Protein AF-L0ML80-F1 (afdb_monomer)

Mean predicted aligned error: 17.85 Å

Secondary structure (DSSP, 8-state):
--SSTTTTTSSTTSS------HHHHHHHHHHHHHHHHHHHHHHTT-HHHHHHHHHHHHHHHHTTSS----------------------HHHHHHHHHHHHHHHHHHHHHHHHHHHHTT-HHHHHHHHHHHHHHHHHHHHHHH-

Structure (mmCIF, N/CA/C/O backbone):
data_AF-L0ML80-F1
#
_entry.id   AF-L0ML80-F1
#
loop_
_atom_site.group_PDB
_atom_site.id
_atom_site.type_symbol
_atom_site.label_atom_id
_atom_site.label_alt_id
_atom_site.label_comp_id
_atom_site.label_asym_id
_atom_site.label_entity_id
_atom_site.label_seq_id
_atom_site.pdbx_PDB_ins_code
_atom_site.Cartn_x
_atom_site.Cartn_y
_atom_site.Cartn_z
_atom_site.occupancy
_atom_site.B_iso_or_equiv
_atom_site.auth_seq_id
_atom_site.auth_comp_id
_atom_site.auth_asym_id
_atom_site.auth_atom_id
_atom_site.pdbx_PDB_model_num
ATOM 1 N N . MET A 1 1 ? 67.181 -28.166 -31.754 1.00 46.97 1 MET A N 1
ATOM 2 C CA . MET A 1 1 ? 66.314 -27.197 -31.045 1.00 46.97 1 MET A CA 1
ATOM 3 C C . MET A 1 1 ? 65.606 -26.254 -32.028 1.00 46.97 1 MET A C 1
ATOM 5 O O . MET A 1 1 ? 65.974 -25.097 -32.127 1.00 46.97 1 MET A O 1
ATOM 9 N N . LYS A 1 2 ? 64.628 -26.739 -32.812 1.00 48.16 2 LYS A N 1
ATOM 10 C CA . LYS A 1 2 ? 63.853 -25.885 -33.750 1.00 48.16 2 LYS A CA 1
ATOM 11 C C . LYS A 1 2 ? 62.327 -26.039 -33.621 1.00 48.16 2 LYS A C 1
ATOM 13 O O . LYS A 1 2 ? 61.590 -25.206 -34.122 1.00 48.16 2 LYS A O 1
ATOM 18 N N . LYS A 1 3 ? 61.843 -27.064 -32.901 1.00 52.53 3 LYS A N 1
ATOM 19 C CA . LYS A 1 3 ? 60.401 -27.324 -32.708 1.00 52.53 3 LYS A CA 1
ATOM 20 C C . LYS A 1 3 ? 59.794 -26.630 -31.478 1.00 52.53 3 LYS A C 1
ATOM 22 O O . LYS A 1 3 ? 58.582 -26.507 -31.396 1.00 52.53 3 LYS A O 1
ATOM 27 N N . LEU A 1 4 ? 60.628 -26.121 -30.565 1.00 54.44 4 LEU A N 1
ATOM 28 C CA . LEU A 1 4 ? 60.183 -25.374 -29.378 1.00 54.44 4 LEU A CA 1
ATOM 29 C C . LEU A 1 4 ? 59.785 -23.923 -29.702 1.00 54.44 4 LEU A C 1
ATOM 31 O O . LEU A 1 4 ? 58.988 -23.335 -28.983 1.00 54.44 4 LEU A O 1
ATOM 35 N N . SER A 1 5 ? 60.275 -23.364 -30.815 1.00 54.56 5 SER A N 1
ATOM 36 C CA . SER A 1 5 ? 59.941 -21.993 -31.226 1.00 54.56 5 SER A CA 1
ATOM 37 C C . SER A 1 5 ? 58.578 -21.878 -31.919 1.00 54.56 5 SER A C 1
ATOM 39 O O . SER A 1 5 ? 57.996 -20.800 -31.916 1.00 54.56 5 SER A O 1
ATOM 41 N N . SER A 1 6 ? 58.046 -22.968 -32.487 1.00 53.09 6 SER A N 1
ATOM 42 C CA . SER A 1 6 ? 56.733 -22.955 -33.154 1.00 53.09 6 SER A CA 1
ATOM 43 C C . SER A 1 6 ? 55.559 -23.126 -32.184 1.00 53.09 6 SER A C 1
ATOM 45 O O . SER A 1 6 ? 54.425 -22.862 -32.569 1.00 53.09 6 SER A O 1
ATOM 47 N N . LEU A 1 7 ? 55.813 -23.551 -30.939 1.00 51.69 7 LEU A N 1
ATOM 48 C CA . LEU A 1 7 ? 54.773 -23.701 -29.914 1.00 51.69 7 LEU A CA 1
ATOM 49 C C . LEU A 1 7 ? 54.559 -22.413 -29.098 1.00 51.69 7 LEU A C 1
ATOM 51 O O . LEU A 1 7 ? 53.483 -22.204 -28.551 1.00 51.69 7 LEU A O 1
ATOM 55 N N . LEU A 1 8 ? 55.557 -21.522 -29.051 1.00 52.66 8 LEU A N 1
ATOM 56 C CA . LEU A 1 8 ? 55.469 -20.256 -28.313 1.00 52.66 8 LEU A CA 1
ATOM 57 C C . LEU A 1 8 ? 54.643 -19.181 -29.051 1.00 52.66 8 LEU A C 1
ATOM 59 O O . LEU A 1 8 ? 54.170 -18.232 -28.435 1.00 52.66 8 LEU A O 1
ATOM 63 N N . LEU A 1 9 ? 54.443 -19.341 -30.363 1.00 54.03 9 LEU A N 1
ATOM 64 C CA . LEU A 1 9 ? 53.700 -18.403 -31.215 1.00 54.03 9 LEU A CA 1
ATOM 65 C C . LEU A 1 9 ? 52.184 -18.666 -31.270 1.00 54.03 9 LEU A C 1
ATOM 67 O O . LEU A 1 9 ? 51.454 -17.828 -31.788 1.00 54.03 9 LEU A O 1
ATOM 71 N N . LEU A 1 10 ? 51.689 -19.780 -30.713 1.00 51.56 10 LEU A N 1
ATOM 72 C CA . LEU A 1 10 ? 50.256 -20.116 -30.727 1.00 51.56 10 LEU A CA 1
ATOM 73 C C . LEU A 1 10 ? 49.505 -19.683 -29.448 1.00 51.56 10 LEU A C 1
ATOM 75 O O . LEU A 1 10 ? 48.281 -19.623 -29.446 1.00 51.56 10 LEU A O 1
ATOM 79 N N . CYS A 1 11 ? 50.210 -19.351 -28.360 1.00 51.62 11 CYS A N 1
ATOM 80 C CA . CYS A 1 11 ? 49.575 -19.035 -27.070 1.00 51.62 11 CYS A CA 1
ATOM 81 C C . CYS A 1 11 ? 49.188 -17.556 -26.889 1.00 51.62 11 CYS A C 1
ATOM 83 O O . CYS A 1 11 ? 48.435 -17.232 -25.975 1.00 51.62 11 CYS A O 1
ATOM 85 N N . VAL A 1 12 ? 49.678 -16.643 -27.734 1.00 57.00 12 VAL A N 1
ATOM 86 C CA . VAL A 1 12 ? 49.504 -15.187 -27.531 1.00 57.00 12 VAL A CA 1
ATOM 87 C C . VAL A 1 12 ? 48.176 -14.653 -28.103 1.00 57.00 12 VAL A C 1
ATOM 89 O O . VAL A 1 12 ? 47.771 -13.538 -27.794 1.00 5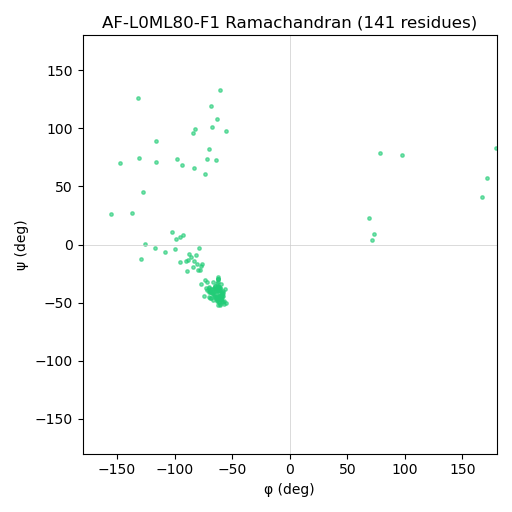7.00 12 VAL A O 1
ATOM 92 N N . ALA A 1 13 ? 47.432 -15.445 -28.881 1.00 57.22 13 ALA A N 1
ATOM 93 C CA . ALA A 1 13 ? 46.290 -14.948 -29.656 1.00 57.22 13 ALA A CA 1
ATOM 94 C C . ALA A 1 13 ? 44.900 -15.038 -28.979 1.00 57.22 13 ALA A C 1
ATOM 96 O O . ALA A 1 13 ? 43.906 -14.784 -29.652 1.00 57.22 13 ALA A O 1
ATOM 97 N N . VAL A 1 14 ? 44.778 -15.391 -27.688 1.00 58.50 14 VAL A N 1
ATOM 98 C CA . VAL A 1 14 ? 43.451 -15.715 -27.093 1.00 58.50 14 VAL A CA 1
ATOM 99 C C . VAL A 1 14 ? 42.978 -14.777 -25.963 1.00 58.50 14 VAL A C 1
ATOM 101 O O . VAL A 1 14 ? 41.849 -14.906 -25.506 1.00 58.50 14 VAL A O 1
ATOM 104 N N . ILE A 1 15 ? 43.745 -13.773 -25.517 1.00 58.88 15 ILE A N 1
ATOM 105 C CA . ILE A 1 15 ? 43.400 -13.062 -24.254 1.00 58.88 15 ILE A CA 1
ATOM 106 C C . ILE A 1 15 ? 42.658 -11.718 -24.435 1.00 58.88 15 ILE A C 1
ATOM 108 O O . ILE A 1 15 ? 42.340 -11.055 -23.457 1.00 58.88 15 ILE A O 1
ATOM 112 N N . PHE A 1 16 ? 42.274 -11.307 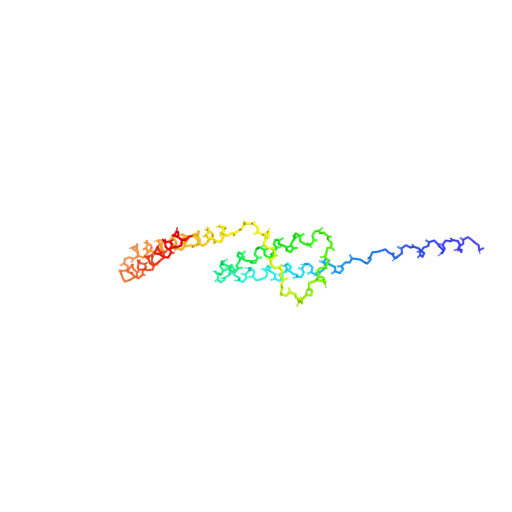-25.645 1.00 58.22 16 PHE A N 1
ATOM 113 C CA . PHE A 1 16 ? 41.496 -10.066 -25.825 1.00 58.22 16 PHE A CA 1
ATOM 114 C C . PHE A 1 16 ? 40.102 -10.328 -26.391 1.00 58.22 16 PHE A C 1
ATOM 116 O O . PHE A 1 16 ? 39.797 -9.991 -27.528 1.00 58.22 16 PHE A O 1
ATOM 123 N N . SER A 1 17 ? 39.228 -10.919 -25.574 1.00 58.09 17 SER A N 1
ATOM 124 C CA . SER A 1 17 ? 37.788 -10.934 -25.851 1.00 58.09 17 SER A CA 1
ATOM 125 C C . SER A 1 17 ? 37.001 -10.526 -24.607 1.00 58.09 17 SER A C 1
ATOM 127 O O . SER A 1 17 ? 37.090 -11.193 -23.579 1.00 58.09 17 SER A O 1
ATOM 129 N N . SER A 1 18 ? 36.143 -9.510 -24.769 1.00 57.69 18 SER A N 1
ATOM 130 C CA . SER A 1 18 ? 35.016 -9.113 -23.895 1.00 57.69 18 SER A CA 1
ATOM 131 C C . SER A 1 18 ? 35.257 -7.980 -22.885 1.00 57.69 18 SER A C 1
ATOM 133 O O . SER A 1 18 ? 35.283 -8.207 -21.682 1.00 57.69 18 SER A O 1
ATOM 135 N N . ASN A 1 19 ? 35.264 -6.726 -23.354 1.00 56.78 19 ASN A N 1
ATOM 136 C CA . ASN A 1 19 ? 34.924 -5.574 -22.507 1.00 56.78 19 ASN A CA 1
ATOM 137 C C . ASN A 1 19 ? 33.658 -4.888 -23.033 1.00 56.78 19 ASN A C 1
ATOM 139 O O . ASN A 1 19 ? 33.723 -3.962 -23.834 1.00 56.78 19 ASN A O 1
ATOM 143 N N . ALA A 1 20 ? 32.497 -5.346 -22.561 1.00 54.84 20 ALA A N 1
ATOM 144 C CA . ALA A 1 20 ? 31.228 -4.633 -22.703 1.00 54.84 20 ALA A CA 1
ATOM 145 C C . ALA A 1 20 ? 30.329 -4.904 -21.479 1.00 54.84 20 ALA A C 1
ATOM 147 O O . ALA A 1 20 ? 29.341 -5.628 -21.562 1.00 54.84 20 ALA A O 1
ATOM 148 N N . THR A 1 21 ? 30.689 -4.369 -20.304 1.00 55.69 21 THR A N 1
ATOM 149 C CA . THR A 1 21 ? 29.910 -4.561 -19.055 1.00 55.69 21 THR A CA 1
ATOM 150 C C . THR A 1 21 ? 29.504 -3.269 -18.338 1.00 55.69 21 THR A C 1
ATOM 152 O O . THR A 1 21 ? 28.788 -3.337 -17.337 1.00 55.69 21 THR A O 1
ATOM 155 N N . ALA A 1 22 ? 29.855 -2.089 -18.862 1.00 53.91 22 ALA A N 1
ATOM 156 C CA . ALA A 1 22 ? 29.550 -0.811 -18.209 1.00 53.91 22 ALA A CA 1
ATOM 157 C C . ALA A 1 22 ? 28.033 -0.575 -17.997 1.00 53.91 22 ALA A C 1
ATOM 159 O O . ALA A 1 22 ? 27.628 -0.032 -16.968 1.00 53.91 22 ALA A O 1
ATOM 160 N N . GLY A 1 23 ? 27.172 -1.052 -18.906 1.00 57.34 23 GLY A N 1
ATOM 161 C CA . GLY A 1 23 ? 25.712 -0.916 -18.779 1.00 57.34 23 GLY A CA 1
ATOM 162 C C . GLY A 1 23 ? 25.037 -1.853 -17.800 1.00 57.34 23 GLY A C 1
ATOM 163 O O . GLY A 1 23 ? 24.102 -1.458 -17.100 1.00 57.34 23 GLY A O 1
ATOM 164 N N . ARG A 1 24 ? 25.554 -3.076 -17.680 1.00 60.75 24 ARG A N 1
ATOM 165 C CA . ARG A 1 24 ? 25.017 -4.077 -16.754 1.00 60.75 24 ARG A CA 1
ATOM 166 C C . ARG A 1 24 ? 25.251 -3.681 -15.297 1.00 60.75 24 ARG A C 1
ATOM 168 O O . ARG A 1 24 ? 24.357 -3.849 -14.472 1.00 60.75 24 ARG A O 1
ATOM 175 N N . GLN A 1 25 ? 26.407 -3.092 -14.982 1.00 67.94 25 GLN A N 1
ATOM 176 C CA . GLN A 1 25 ? 26.724 -2.676 -13.613 1.00 67.94 25 GLN A CA 1
ATOM 177 C C . GLN A 1 25 ? 25.860 -1.492 -13.142 1.00 67.94 25 GLN A C 1
ATOM 179 O O . GLN A 1 25 ? 25.358 -1.499 -12.017 1.00 67.94 25 GLN A O 1
ATOM 184 N N . GLY A 1 26 ? 25.623 -0.498 -14.008 1.00 76.00 26 GLY A N 1
ATOM 185 C CA . GLY A 1 26 ? 24.768 0.652 -13.684 1.00 76.00 26 GLY A CA 1
ATOM 186 C C . GLY A 1 26 ? 23.314 0.257 -13.403 1.00 76.00 26 GLY A C 1
ATOM 187 O O . GLY A 1 26 ? 22.662 0.833 -12.525 1.00 76.00 26 GLY A O 1
ATOM 188 N N . CYS A 1 27 ? 22.831 -0.777 -14.090 1.00 82.94 27 CYS A N 1
ATOM 189 C CA . CYS A 1 27 ? 21.503 -1.319 -13.869 1.00 82.94 27 CYS A CA 1
ATOM 190 C C . CYS A 1 27 ? 21.307 -1.879 -12.454 1.00 82.94 27 CYS A C 1
ATOM 192 O O . CYS A 1 27 ? 20.365 -1.501 -11.751 1.00 82.94 27 CYS A O 1
ATOM 194 N N . GLU A 1 28 ? 22.208 -2.759 -12.017 1.00 83.38 28 GLU A N 1
ATOM 195 C CA . GLU A 1 28 ? 22.087 -3.433 -10.721 1.00 83.38 28 GLU A CA 1
ATOM 196 C C . GLU A 1 28 ? 22.180 -2.444 -9.553 1.00 83.38 28 GLU A C 1
ATOM 198 O O . GLU A 1 28 ? 21.425 -2.543 -8.581 1.00 83.38 28 GLU A O 1
ATOM 203 N N . ILE A 1 29 ? 23.007 -1.402 -9.687 1.00 85.25 29 ILE A N 1
ATOM 204 C CA . ILE A 1 29 ? 23.069 -0.304 -8.712 1.00 85.25 29 ILE A CA 1
ATOM 205 C C . ILE A 1 29 ? 21.716 0.414 -8.619 1.00 85.25 29 ILE A C 1
ATOM 207 O O . ILE A 1 29 ? 21.233 0.705 -7.519 1.00 85.25 29 ILE A O 1
ATOM 211 N N . LYS A 1 30 ? 21.076 0.701 -9.758 1.00 84.00 30 LYS A N 1
ATOM 212 C CA . LYS A 1 30 ? 19.781 1.392 -9.794 1.00 84.00 30 LYS A CA 1
ATOM 213 C C . LYS A 1 30 ? 18.668 0.530 -9.191 1.00 84.00 30 LYS A C 1
ATOM 215 O O . LYS A 1 30 ? 17.900 1.039 -8.373 1.00 84.00 30 LYS A O 1
ATOM 220 N N . LYS A 1 31 ? 18.629 -0.770 -9.506 1.00 90.81 31 LYS A N 1
ATOM 221 C CA . LYS A 1 31 ? 17.701 -1.736 -8.888 1.00 90.81 31 LYS A CA 1
ATOM 222 C C . LYS A 1 31 ? 17.878 -1.795 -7.372 1.00 90.81 31 LYS A C 1
ATOM 224 O O . LYS A 1 31 ? 16.900 -1.669 -6.639 1.00 90.81 31 LYS A O 1
ATOM 229 N N . SER A 1 32 ? 19.119 -1.927 -6.899 1.00 91.06 32 SER A N 1
ATOM 230 C CA . SER A 1 32 ? 19.444 -1.979 -5.469 1.00 91.06 32 SER A CA 1
ATOM 231 C C . SER A 1 32 ? 18.945 -0.736 -4.722 1.00 91.06 32 SER A C 1
ATOM 233 O O . SER A 1 32 ? 18.214 -0.851 -3.738 1.00 91.06 32 SER A O 1
ATOM 235 N N . LYS A 1 33 ? 19.219 0.467 -5.247 1.00 91.81 33 LYS A N 1
ATOM 236 C CA . LYS A 1 33 ? 18.738 1.728 -4.653 1.00 91.81 33 LYS A CA 1
ATOM 237 C C . LYS A 1 33 ? 17.213 1.789 -4.556 1.00 91.81 33 LYS A C 1
ATOM 239 O O . LYS A 1 33 ? 16.687 2.211 -3.526 1.00 91.81 33 LYS A O 1
ATOM 244 N N . ILE A 1 34 ? 16.503 1.371 -5.606 1.00 90.94 34 ILE A N 1
ATOM 245 C CA . ILE A 1 34 ? 15.034 1.353 -5.609 1.00 90.94 34 ILE A CA 1
ATOM 246 C C . ILE A 1 34 ? 14.514 0.372 -4.551 1.00 90.94 34 ILE A C 1
ATOM 248 O O . ILE A 1 34 ? 13.672 0.754 -3.739 1.00 90.94 34 ILE A O 1
ATOM 252 N N . ARG A 1 35 ? 15.071 -0.844 -4.477 1.00 94.75 35 ARG A N 1
ATOM 253 C CA . ARG A 1 35 ? 14.696 -1.857 -3.473 1.00 94.75 35 ARG A CA 1
ATOM 254 C C . ARG A 1 35 ? 14.909 -1.368 -2.038 1.00 94.75 35 ARG A C 1
ATOM 256 O O . ARG A 1 35 ? 14.034 -1.557 -1.196 1.00 94.75 35 ARG A O 1
ATOM 263 N N . THR A 1 36 ? 16.004 -0.661 -1.763 1.00 93.94 36 THR A N 1
ATOM 264 C CA . THR A 1 36 ? 16.240 -0.040 -0.447 1.00 93.94 36 THR A CA 1
ATOM 265 C C . THR A 1 36 ? 15.151 0.971 -0.094 1.00 93.94 36 THR A C 1
ATOM 267 O O . THR A 1 36 ? 14.616 0.958 1.017 1.00 93.94 36 THR A O 1
ATOM 270 N N . GLN A 1 37 ? 14.760 1.824 -1.044 1.00 88.75 37 GLN A N 1
ATOM 271 C CA . GLN A 1 37 ? 13.670 2.772 -0.814 1.00 88.75 37 GLN A CA 1
ATOM 272 C C . GLN A 1 37 ? 12.318 2.073 -0.638 1.00 88.75 37 GLN A C 1
ATOM 274 O O . GLN A 1 37 ? 11.491 2.557 0.134 1.00 88.75 37 GLN A O 1
ATOM 279 N N . MET A 1 38 ? 12.089 0.938 -1.306 1.00 95.31 38 MET A N 1
ATOM 280 C CA . MET A 1 38 ? 10.876 0.135 -1.121 1.00 95.31 38 MET A CA 1
ATOM 281 C C . MET A 1 38 ? 10.819 -0.448 0.290 1.00 95.31 38 MET A C 1
ATOM 283 O O . MET A 1 38 ? 9.784 -0.353 0.943 1.00 95.31 38 MET A O 1
ATOM 287 N N . ALA A 1 39 ? 11.933 -0.988 0.794 1.00 93.19 39 ALA A N 1
ATOM 288 C CA . ALA A 1 39 ? 12.023 -1.497 2.161 1.00 93.19 39 ALA A CA 1
ATOM 289 C C . ALA A 1 39 ? 11.725 -0.398 3.194 1.00 93.19 39 ALA A C 1
ATOM 291 O O . ALA A 1 39 ? 10.936 -0.610 4.116 1.00 93.19 39 ALA A O 1
ATOM 292 N N . TYR A 1 40 ? 12.282 0.802 2.997 1.00 89.88 40 TYR A N 1
ATOM 293 C CA . TYR A 1 40 ? 11.957 1.971 3.813 1.00 89.88 40 TYR A CA 1
ATOM 294 C C . TYR A 1 40 ? 10.465 2.324 3.717 1.00 89.88 40 TYR A C 1
ATOM 296 O O . TYR A 1 40 ? 9.777 2.410 4.732 1.00 89.88 40 TYR A O 1
ATOM 304 N N . ALA A 1 41 ? 9.927 2.472 2.504 1.00 88.38 41 ALA A N 1
ATOM 305 C CA . ALA A 1 41 ? 8.524 2.821 2.299 1.00 88.38 41 ALA A CA 1
ATOM 306 C C . ALA A 1 41 ? 7.577 1.805 2.957 1.00 88.38 41 ALA A C 1
ATOM 308 O O . ALA A 1 41 ? 6.615 2.207 3.607 1.00 88.38 41 ALA A O 1
ATOM 309 N N . LYS A 1 42 ? 7.895 0.509 2.871 1.00 87.94 42 LYS A N 1
ATOM 310 C CA . LYS A 1 42 ? 7.149 -0.573 3.522 1.00 87.94 42 LYS A CA 1
ATOM 311 C C . LYS A 1 42 ? 7.224 -0.487 5.048 1.00 87.94 42 LYS A C 1
ATOM 313 O O . LYS A 1 42 ? 6.192 -0.598 5.702 1.00 87.94 42 LYS A O 1
ATOM 318 N N . ARG A 1 43 ? 8.413 -0.242 5.615 1.00 87.06 43 ARG A N 1
ATOM 319 C CA . ARG A 1 43 ? 8.623 -0.130 7.071 1.00 87.06 43 ARG A CA 1
ATOM 320 C C . ARG A 1 43 ? 7.818 1.009 7.699 1.00 87.06 43 ARG A C 1
ATOM 322 O O . ARG A 1 43 ? 7.315 0.850 8.804 1.00 87.06 43 ARG A O 1
ATOM 329 N N . TYR A 1 44 ? 7.695 2.134 7.000 1.00 84.94 44 TYR A N 1
ATOM 330 C CA . TYR A 1 44 ? 7.021 3.335 7.505 1.00 84.94 44 TYR A CA 1
ATOM 331 C C . TYR A 1 44 ? 5.599 3.529 6.945 1.00 84.94 44 TYR A C 1
ATOM 333 O O . TYR A 1 44 ? 5.015 4.590 7.130 1.00 84.94 44 TYR A O 1
ATOM 341 N N . GLY A 1 45 ? 5.031 2.530 6.256 1.00 79.62 45 GLY A N 1
ATOM 342 C CA . GLY A 1 45 ? 3.647 2.584 5.759 1.00 79.62 45 GLY A CA 1
ATOM 343 C C . GLY A 1 45 ? 3.397 3.599 4.634 1.00 79.62 45 GLY A C 1
ATOM 344 O O . GLY A 1 45 ? 2.265 4.027 4.423 1.00 79.62 45 GLY A O 1
ATOM 345 N N . ASN A 1 46 ? 4.432 3.988 3.888 1.00 79.75 46 ASN A N 1
ATOM 346 C CA . ASN A 1 46 ? 4.343 4.938 2.776 1.00 79.75 46 ASN A CA 1
ATOM 347 C C . ASN A 1 46 ? 3.906 4.241 1.473 1.00 79.75 46 ASN A C 1
ATOM 349 O O . ASN A 1 46 ? 4.672 4.169 0.508 1.00 79.75 46 ASN A O 1
ATOM 353 N N . TYR A 1 47 ? 2.676 3.720 1.432 1.00 79.94 47 TYR A N 1
ATOM 354 C CA . TYR A 1 47 ? 2.182 2.887 0.323 1.00 79.94 47 TYR A CA 1
ATOM 355 C C . TYR A 1 47 ? 2.180 3.596 -1.044 1.00 79.94 47 TYR A C 1
ATOM 357 O O . TYR A 1 47 ? 2.579 2.999 -2.040 1.00 79.94 47 TYR A O 1
ATOM 365 N N . ASN A 1 48 ? 1.858 4.894 -1.098 1.00 76.50 48 ASN A N 1
ATOM 366 C CA . ASN A 1 48 ? 1.914 5.677 -2.344 1.00 76.50 48 ASN A CA 1
ATOM 367 C C . ASN A 1 48 ? 3.333 5.736 -2.936 1.00 76.50 48 ASN A C 1
ATOM 369 O O . ASN A 1 48 ? 3.527 5.628 -4.148 1.00 76.50 48 ASN A O 1
ATOM 373 N N . ARG A 1 49 ? 4.345 5.876 -2.068 1.00 80.25 49 ARG A N 1
ATOM 374 C CA . ARG A 1 49 ? 5.754 5.867 -2.473 1.00 80.25 49 ARG A CA 1
ATOM 375 C C . ARG A 1 49 ? 6.182 4.471 -2.915 1.00 80.25 49 ARG A C 1
ATOM 377 O O . ARG A 1 49 ? 6.879 4.356 -3.917 1.00 80.25 49 ARG A O 1
ATOM 384 N N . LEU A 1 50 ? 5.744 3.431 -2.204 1.00 82.06 50 LEU A N 1
ATOM 385 C CA . LEU A 1 50 ? 6.013 2.036 -2.557 1.00 82.06 50 LEU A CA 1
ATOM 386 C C . LEU A 1 50 ? 5.500 1.710 -3.970 1.00 82.06 50 LEU A C 1
ATOM 388 O O . LEU A 1 50 ? 6.288 1.270 -4.801 1.00 82.06 50 LEU A O 1
ATOM 392 N N . ALA A 1 51 ? 4.251 2.061 -4.286 1.00 81.94 51 ALA A N 1
ATOM 393 C CA . ALA A 1 51 ? 3.665 1.849 -5.613 1.00 81.94 51 ALA A CA 1
ATOM 394 C C . ALA A 1 51 ? 4.393 2.623 -6.735 1.00 81.94 51 ALA A C 1
ATOM 396 O O . ALA A 1 51 ? 4.454 2.191 -7.888 1.00 81.94 51 ALA A O 1
ATOM 397 N N . GLY A 1 52 ? 4.949 3.802 -6.434 1.00 81.94 52 GLY A N 1
ATOM 398 C CA . GLY A 1 52 ? 5.809 4.541 -7.367 1.00 81.94 52 GLY A CA 1
ATOM 399 C C . GLY A 1 52 ? 7.162 3.860 -7.599 1.00 81.94 52 GLY A C 1
ATOM 400 O O . GLY A 1 52 ? 7.643 3.804 -8.733 1.00 81.94 52 GLY A O 1
ATOM 401 N N . LEU A 1 53 ? 7.756 3.318 -6.534 1.00 92.88 53 LEU A N 1
ATOM 402 C CA . LEU A 1 53 ? 9.035 2.610 -6.575 1.00 92.88 53 LEU A CA 1
ATOM 403 C C . LEU A 1 53 ? 8.933 1.264 -7.298 1.00 92.88 53 LEU A C 1
ATOM 405 O O . LEU A 1 53 ? 9.833 0.938 -8.063 1.00 92.88 53 LEU A O 1
ATOM 409 N N . GLU A 1 54 ? 7.832 0.532 -7.138 1.00 88.25 54 GLU A N 1
ATOM 410 C CA . GLU A 1 54 ? 7.559 -0.707 -7.881 1.00 88.25 54 GLU A CA 1
ATOM 411 C C . GLU A 1 54 ? 7.522 -0.453 -9.393 1.00 88.25 54 GLU A C 1
ATOM 413 O O . GLU A 1 54 ? 8.220 -1.115 -10.160 1.00 88.25 54 GLU A O 1
ATOM 418 N N . ARG A 1 55 ? 6.808 0.595 -9.829 1.00 85.94 55 ARG A N 1
ATOM 419 C CA . ARG A 1 55 ? 6.791 1.020 -11.241 1.00 85.94 55 ARG A CA 1
ATOM 420 C C . ARG A 1 55 ? 8.165 1.465 -11.741 1.00 85.94 55 ARG A C 1
ATOM 422 O O . ARG A 1 55 ? 8.509 1.250 -12.902 1.00 85.94 55 ARG A O 1
ATOM 429 N N . ALA A 1 56 ? 8.953 2.129 -10.895 1.00 84.62 56 ALA A N 1
ATOM 430 C CA . ALA A 1 56 ? 10.319 2.510 -11.240 1.00 84.62 56 ALA A CA 1
ATOM 431 C C . ALA A 1 56 ? 11.228 1.282 -11.399 1.00 84.62 56 ALA A C 1
ATOM 433 O O . ALA A 1 56 ? 12.014 1.245 -12.344 1.00 84.62 56 ALA A O 1
ATOM 434 N N . LEU A 1 57 ? 11.099 0.280 -10.522 1.00 89.69 57 LEU A N 1
ATOM 435 C CA . LEU A 1 57 ? 11.861 -0.964 -10.599 1.00 89.69 57 LEU A CA 1
ATOM 436 C C . LEU A 1 57 ? 11.527 -1.735 -11.878 1.00 89.69 57 LEU A C 1
ATOM 438 O O . LEU A 1 57 ? 12.451 -2.093 -12.598 1.00 89.69 57 LEU A O 1
ATOM 442 N N . ALA A 1 58 ? 10.240 -1.886 -12.208 1.00 84.88 58 ALA A N 1
ATOM 443 C CA . ALA A 1 58 ? 9.791 -2.570 -13.423 1.00 84.88 58 ALA A CA 1
ATOM 444 C C . ALA A 1 58 ? 10.350 -1.920 -14.702 1.00 84.88 58 ALA A C 1
ATOM 446 O O . ALA A 1 58 ? 10.836 -2.608 -15.595 1.00 84.88 58 ALA A O 1
ATOM 447 N N . ARG A 1 59 ? 10.358 -0.580 -14.769 1.00 80.31 59 ARG A N 1
ATOM 448 C CA . ARG A 1 59 ? 10.972 0.152 -15.891 1.00 80.31 59 ARG A CA 1
ATOM 449 C C . ARG A 1 59 ? 12.476 -0.071 -15.985 1.00 80.31 59 ARG A C 1
ATOM 451 O O . ARG A 1 59 ? 12.995 -0.204 -17.084 1.00 80.31 59 ARG A O 1
ATOM 458 N N . VAL A 1 60 ? 13.178 -0.103 -14.852 1.00 82.81 60 VAL A N 1
ATOM 459 C CA . VAL A 1 60 ? 14.617 -0.399 -14.830 1.00 82.81 60 VAL A CA 1
ATOM 460 C C . VAL A 1 60 ? 14.874 -1.846 -15.238 1.00 82.81 60 VAL A C 1
ATOM 462 O O . VAL A 1 60 ? 15.788 -2.092 -16.005 1.00 82.81 60 VAL A O 1
ATOM 465 N N . GLU A 1 61 ? 14.076 -2.803 -14.773 1.00 82.94 61 GLU A N 1
ATOM 466 C CA . GLU A 1 61 ? 14.204 -4.208 -15.165 1.00 82.94 61 GLU A CA 1
ATOM 467 C C . GLU A 1 61 ? 13.992 -4.396 -16.673 1.00 82.94 61 GLU A C 1
ATOM 469 O O . GLU A 1 61 ? 14.839 -5.019 -17.308 1.00 82.94 61 GLU A O 1
ATOM 474 N N . ALA A 1 62 ? 12.963 -3.769 -17.252 1.00 80.50 62 ALA A N 1
ATOM 475 C CA . ALA A 1 62 ? 12.705 -3.789 -18.693 1.00 80.50 62 ALA A CA 1
ATOM 476 C C . ALA A 1 62 ? 13.798 -3.083 -19.520 1.00 80.50 62 ALA A C 1
ATOM 478 O O . ALA A 1 62 ? 14.196 -3.574 -20.570 1.00 80.50 62 ALA A O 1
ATOM 479 N N . ALA A 1 63 ? 14.323 -1.954 -19.040 1.00 75.50 63 ALA A N 1
ATOM 480 C CA . ALA A 1 63 ? 15.369 -1.192 -19.732 1.00 75.50 63 ALA A CA 1
ATOM 481 C C . ALA A 1 63 ? 16.782 -1.779 -19.571 1.00 75.50 63 ALA A C 1
ATOM 483 O O . ALA A 1 63 ? 17.743 -1.210 -20.067 1.00 75.50 63 ALA A O 1
ATOM 484 N N . CYS A 1 64 ? 16.946 -2.855 -18.803 1.00 74.44 64 CYS A N 1
ATOM 485 C CA . CYS A 1 64 ? 18.245 -3.496 -18.613 1.00 74.44 64 CYS A CA 1
ATOM 486 C C . CYS A 1 64 ? 18.372 -4.840 -19.323 1.00 74.44 64 CYS A C 1
ATOM 488 O O . CYS A 1 64 ? 19.452 -5.436 -19.311 1.00 74.44 64 CYS A O 1
ATOM 490 N N . THR A 1 65 ? 17.286 -5.343 -19.907 1.00 64.88 65 THR A N 1
ATOM 491 C CA . THR A 1 65 ? 17.284 -6.589 -20.681 1.00 64.88 65 THR A CA 1
ATOM 492 C C . THR A 1 65 ? 17.805 -6.409 -22.108 1.00 64.88 65 THR A C 1
ATOM 494 O O . THR A 1 65 ? 18.204 -7.389 -22.724 1.00 64.88 65 THR A O 1
ATOM 497 N N . ASP A 1 66 ? 17.872 -5.178 -22.614 1.00 56.34 66 ASP A N 1
ATOM 498 C CA . ASP A 1 66 ? 18.302 -4.822 -23.976 1.00 56.34 66 ASP A CA 1
ATOM 499 C C . ASP A 1 66 ? 19.792 -4.423 -24.083 1.00 56.34 66 ASP A C 1
ATOM 501 O O . ASP A 1 66 ? 20.264 -4.017 -25.142 1.00 56.34 66 ASP A O 1
ATOM 505 N N . GLY A 1 67 ? 20.569 -4.557 -23.001 1.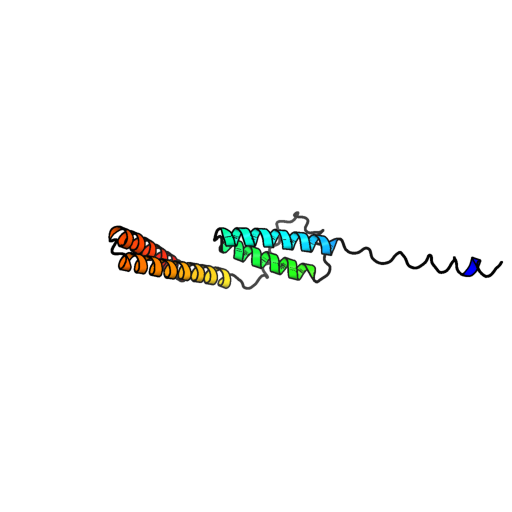00 54.66 67 GLY A N 1
ATOM 506 C CA . GLY A 1 67 ? 21.984 -4.167 -22.978 1.00 54.66 67 GLY A CA 1
ATOM 507 C C . GLY A 1 67 ? 22.220 -2.650 -22.946 1.00 54.66 67 GLY A C 1
ATOM 508 O O . GLY A 1 67 ? 23.369 -2.214 -23.061 1.00 54.66 67 GLY A O 1
ATOM 509 N N . TYR A 1 68 ? 21.179 -1.835 -22.751 1.00 52.75 68 TYR A N 1
ATOM 510 C CA . TYR A 1 68 ? 21.277 -0.382 -22.803 1.00 52.75 68 TYR A CA 1
ATOM 511 C C . TYR A 1 68 ? 21.778 0.217 -21.473 1.00 52.75 68 TYR A C 1
ATOM 513 O O . TYR A 1 68 ? 21.047 0.409 -20.499 1.00 52.75 68 TYR A O 1
ATOM 521 N N . SER A 1 69 ? 23.075 0.547 -21.420 1.00 52.53 69 SER A N 1
ATOM 522 C CA . SER A 1 69 ? 23.650 1.425 -20.387 1.00 52.53 69 SER A CA 1
ATOM 523 C C . SER A 1 69 ? 23.022 2.806 -20.518 1.00 52.53 69 SER A C 1
ATOM 525 O O . SER A 1 69 ? 23.360 3.542 -21.441 1.00 52.53 69 SER A O 1
ATOM 527 N N . GLY A 1 70 ? 22.151 3.200 -19.595 1.00 51.38 70 GLY A N 1
ATOM 528 C CA . GLY A 1 70 ? 21.632 4.566 -19.512 1.00 51.38 70 GLY A CA 1
ATOM 529 C C . GLY A 1 70 ? 22.712 5.616 -19.207 1.00 51.38 70 GLY A C 1
ATOM 530 O O . GLY A 1 70 ? 22.736 6.158 -18.106 1.00 51.38 70 GLY A O 1
ATOM 531 N N . ALA A 1 71 ? 23.574 5.923 -20.179 1.00 48.78 71 ALA A N 1
ATOM 532 C CA . ALA A 1 71 ? 24.528 7.031 -20.158 1.00 48.78 71 ALA A CA 1
ATOM 533 C C . ALA A 1 71 ? 24.040 8.258 -20.957 1.00 48.78 71 ALA A C 1
ATOM 535 O O . ALA A 1 71 ? 24.686 9.300 -20.918 1.00 48.78 71 ALA A O 1
ATOM 536 N N . SER A 1 72 ? 22.885 8.188 -21.633 1.00 47.03 72 SER A N 1
ATOM 537 C CA . SER A 1 72 ? 22.342 9.305 -22.424 1.00 47.03 72 SER A CA 1
ATOM 538 C C . SER A 1 72 ? 20.898 9.679 -22.079 1.00 47.03 72 SER A C 1
ATOM 540 O O . SER A 1 72 ? 20.096 9.945 -22.968 1.00 47.03 72 SER A O 1
ATOM 542 N N . TYR A 1 73 ? 20.560 9.775 -20.792 1.00 45.47 73 TYR A N 1
ATOM 543 C CA . TYR A 1 73 ? 19.508 10.716 -20.381 1.00 45.47 73 TYR A 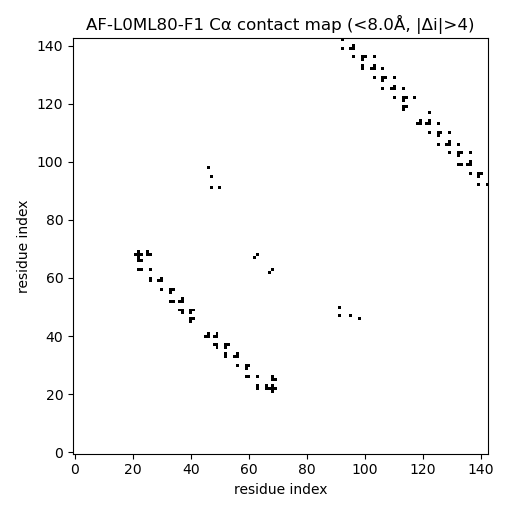CA 1
ATOM 544 C C . TYR A 1 73 ? 20.191 11.989 -19.875 1.00 45.47 73 TYR A C 1
ATOM 546 O O . TYR A 1 73 ? 20.293 12.231 -18.673 1.00 45.47 73 TYR A O 1
ATOM 554 N N . ARG A 1 74 ? 20.730 12.787 -20.808 1.00 46.16 74 ARG A N 1
ATOM 555 C CA . ARG A 1 74 ? 21.018 14.194 -20.518 1.00 46.16 74 ARG A CA 1
ATOM 556 C C . ARG A 1 74 ? 19.675 14.904 -20.358 1.00 46.16 74 ARG A C 1
ATOM 558 O O . ARG A 1 74 ? 18.844 14.902 -21.259 1.00 46.16 74 ARG A O 1
ATOM 565 N N . LEU A 1 75 ? 19.477 15.454 -19.170 1.00 48.62 75 LEU A N 1
ATOM 566 C CA . LEU A 1 75 ? 18.358 16.285 -18.742 1.00 48.62 75 LEU A CA 1
ATOM 567 C C . LEU A 1 75 ? 18.454 17.692 -19.361 1.00 48.62 75 LEU A C 1
ATOM 569 O O . LEU A 1 75 ? 18.537 18.660 -18.629 1.00 48.62 75 LEU A O 1
ATOM 573 N N . ASP A 1 76 ? 18.431 17.830 -20.685 1.00 41.62 76 ASP A N 1
ATOM 574 C CA . ASP A 1 76 ? 18.399 19.147 -21.343 1.00 41.62 76 ASP A CA 1
ATOM 575 C C . ASP A 1 76 ? 17.279 19.133 -22.404 1.00 41.62 76 ASP A C 1
ATOM 577 O O . ASP A 1 76 ? 17.534 18.959 -23.592 1.00 41.62 76 ASP A O 1
ATOM 581 N N . GLY A 1 77 ? 16.008 19.207 -21.984 1.00 38.03 77 GLY A N 1
ATOM 582 C CA . GLY A 1 77 ? 14.882 19.135 -22.928 1.00 38.03 77 GLY A CA 1
ATOM 583 C C . GLY A 1 77 ? 13.495 19.032 -22.298 1.00 38.03 77 GLY A C 1
ATOM 584 O O . GLY A 1 77 ? 12.751 18.087 -22.553 1.00 38.03 77 GLY A O 1
ATOM 585 N N . TYR A 1 78 ? 13.133 20.000 -21.460 1.00 44.62 78 TYR A N 1
ATOM 586 C CA . TYR A 1 78 ? 11.745 20.246 -21.068 1.00 44.62 78 TYR A CA 1
ATOM 587 C C . TYR A 1 78 ? 10.968 20.807 -22.274 1.00 44.62 78 TYR A C 1
ATOM 589 O O . TYR A 1 78 ? 10.828 22.016 -22.407 1.00 44.62 78 TYR A O 1
ATOM 597 N N . SER A 1 79 ? 10.508 19.934 -23.175 1.00 47.00 79 SER A N 1
ATOM 598 C CA . SER A 1 79 ? 9.450 20.207 -24.169 1.00 47.00 79 SER A CA 1
ATOM 599 C C . SER A 1 79 ? 9.199 18.968 -25.038 1.00 47.00 79 SER A C 1
ATOM 601 O O . SER A 1 79 ? 9.720 18.828 -26.137 1.00 47.00 79 SER A O 1
ATOM 6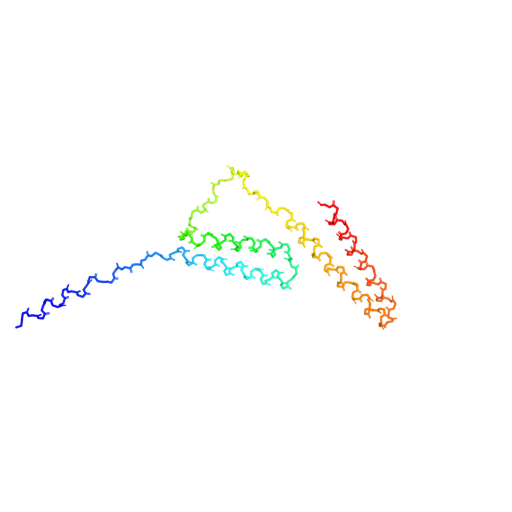03 N N . GLY A 1 80 ? 8.388 18.030 -24.548 1.00 38.34 80 GLY A N 1
ATOM 604 C CA . GLY A 1 80 ? 8.041 16.858 -25.358 1.00 38.34 80 GLY A CA 1
ATOM 605 C C . GLY A 1 80 ? 7.383 15.721 -24.599 1.00 38.34 80 GLY A C 1
ATOM 606 O O . GLY A 1 80 ? 7.702 14.562 -24.838 1.00 38.34 80 GLY A O 1
ATOM 607 N N . ALA A 1 81 ? 6.468 16.026 -23.676 1.00 40.50 81 ALA A N 1
ATOM 608 C CA . ALA A 1 81 ? 5.552 15.021 -23.148 1.00 40.50 81 ALA A CA 1
ATOM 609 C C . ALA A 1 81 ? 4.513 14.664 -24.228 1.00 40.50 81 ALA A C 1
ATOM 611 O O . ALA A 1 81 ? 3.350 15.067 -24.160 1.00 40.50 81 ALA A O 1
ATOM 612 N N . SER A 1 82 ? 4.947 13.913 -25.240 1.00 42.72 82 SER A N 1
ATOM 613 C CA . SER A 1 82 ? 4.047 13.148 -26.094 1.00 42.72 82 SER A CA 1
ATOM 614 C C . SER A 1 82 ? 3.437 12.047 -25.238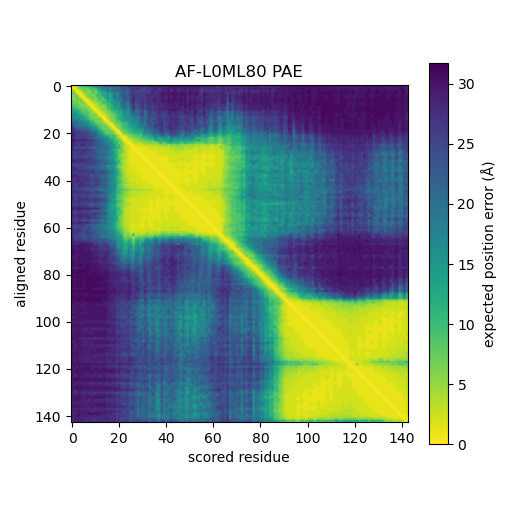 1.00 42.72 82 SER A C 1
ATOM 616 O O . SER A 1 82 ? 4.064 11.041 -24.919 1.00 42.72 82 SER A O 1
ATOM 618 N N . ARG A 1 83 ? 2.199 12.309 -24.815 1.00 49.84 83 ARG A N 1
ATOM 619 C CA . ARG A 1 83 ? 1.280 11.368 -24.179 1.00 49.84 83 ARG A CA 1
ATOM 620 C C . ARG A 1 83 ? 1.088 10.140 -25.070 1.00 49.84 83 ARG A C 1
ATOM 622 O O . ARG A 1 83 ? 0.237 10.178 -25.949 1.00 49.84 83 ARG A O 1
ATOM 629 N N . LEU A 1 84 ? 1.804 9.054 -24.802 1.00 43.94 84 LEU A N 1
ATOM 630 C CA . LEU A 1 84 ? 1.394 7.701 -25.201 1.00 43.94 84 LEU A CA 1
ATOM 631 C C . LEU A 1 84 ? 1.630 6.669 -24.081 1.00 43.94 84 LEU A C 1
ATOM 633 O O . LEU A 1 84 ? 1.725 5.477 -24.339 1.00 43.94 84 LEU A O 1
ATOM 637 N N . ASP A 1 85 ? 1.617 7.106 -22.820 1.00 41.81 85 ASP A N 1
ATOM 638 C CA . ASP A 1 85 ? 1.564 6.213 -21.657 1.00 41.81 85 ASP A CA 1
ATOM 639 C C . ASP A 1 85 ? 0.093 6.047 -21.251 1.00 41.81 85 ASP A C 1
ATOM 641 O O . ASP A 1 85 ? -0.385 6.573 -20.240 1.00 41.81 85 ASP A O 1
ATOM 645 N N . GLY A 1 86 ? -0.669 5.378 -22.113 1.00 43.91 86 GLY A N 1
ATOM 646 C CA . GLY A 1 86 ? -2.017 4.940 -21.791 1.00 43.91 86 GLY A CA 1
ATOM 647 C C . GLY A 1 86 ? -2.002 3.978 -20.598 1.00 43.91 86 GLY A C 1
ATOM 648 O O . GLY A 1 86 ? -1.247 3.014 -20.576 1.00 43.91 86 GLY A O 1
ATOM 649 N N . TYR A 1 87 ? -2.905 4.224 -19.645 1.00 40.50 87 TYR A N 1
ATOM 650 C CA . TYR A 1 87 ? -3.411 3.246 -18.674 1.00 40.50 87 TYR A CA 1
ATOM 651 C C . TYR A 1 87 ? -2.531 2.891 -17.452 1.00 40.50 87 TYR A C 1
ATOM 653 O O . TYR A 1 87 ? -1.992 1.797 -17.336 1.00 40.50 87 TYR A O 1
ATOM 661 N N . SER A 1 88 ? -2.519 3.763 -16.429 1.00 41.28 88 SER A N 1
ATOM 662 C CA . SER A 1 88 ? -2.387 3.313 -15.023 1.00 41.28 88 SER A CA 1
ATOM 663 C C . SER A 1 88 ? -2.960 4.284 -13.968 1.00 41.28 88 SER A C 1
ATOM 665 O O . SER A 1 88 ? -2.502 4.302 -12.825 1.00 41.28 88 SER A O 1
ATOM 667 N N . GLY A 1 89 ? -3.948 5.118 -14.310 1.00 41.75 89 GLY A N 1
ATOM 668 C CA . GLY A 1 89 ? -4.636 5.972 -13.324 1.00 41.75 89 GLY A CA 1
ATOM 669 C C . GLY A 1 89 ? -5.595 5.189 -12.415 1.00 41.75 89 GLY A C 1
ATOM 670 O O . GLY A 1 89 ? -5.760 5.517 -11.243 1.00 41.75 89 GLY A O 1
ATOM 671 N N . ALA A 1 90 ? -6.179 4.103 -12.933 1.00 49.97 90 ALA A N 1
ATOM 672 C CA . ALA A 1 90 ? -7.114 3.260 -12.191 1.00 49.97 90 ALA A CA 1
ATOM 673 C C . ALA A 1 90 ? -6.435 2.444 -11.074 1.00 49.97 90 ALA A C 1
ATOM 675 O O . ALA A 1 90 ? -7.006 2.321 -9.995 1.00 49.97 90 ALA A O 1
ATOM 676 N N . SER A 1 91 ? -5.202 1.954 -11.285 1.00 57.12 91 SER A N 1
ATOM 677 C CA . SER A 1 91 ? -4.477 1.167 -10.270 1.00 57.12 91 SER A CA 1
ATOM 678 C C . SER A 1 91 ? -4.212 1.984 -9.008 1.00 57.12 91 SER A C 1
ATOM 680 O O . SER A 1 91 ? -4.536 1.535 -7.919 1.00 57.12 91 SER A O 1
ATOM 682 N N . GLY A 1 92 ? -3.728 3.226 -9.140 1.00 67.19 92 GLY A N 1
ATOM 683 C CA . GLY A 1 92 ? -3.420 4.063 -7.974 1.00 67.19 92 GLY A CA 1
ATOM 684 C C . GLY A 1 92 ? -4.648 4.394 -7.121 1.00 67.19 92 GLY A C 1
ATOM 685 O O . GLY A 1 92 ? -4.568 4.400 -5.894 1.00 67.19 92 GLY A O 1
ATOM 686 N N . ARG A 1 93 ? -5.804 4.618 -7.758 1.00 78.50 93 ARG A N 1
ATOM 687 C CA . ARG A 1 93 ? -7.073 4.820 -7.049 1.00 78.50 93 ARG A CA 1
ATOM 688 C C . ARG A 1 93 ? -7.513 3.546 -6.327 1.00 78.50 93 ARG A C 1
ATOM 690 O O . ARG A 1 93 ? -7.848 3.613 -5.149 1.00 78.50 93 ARG A O 1
ATOM 697 N N . LEU A 1 94 ? -7.488 2.402 -7.010 1.00 77.44 94 LEU A N 1
ATOM 698 C CA . LEU A 1 94 ? -7.867 1.115 -6.422 1.00 77.44 94 LEU A CA 1
ATOM 699 C C . LEU A 1 94 ? -6.945 0.722 -5.261 1.00 77.44 94 LEU A C 1
ATOM 701 O O . LEU A 1 94 ? -7.432 0.246 -4.240 1.00 77.44 94 LEU A O 1
ATOM 705 N N . ASP A 1 95 ? -5.644 0.984 -5.367 1.00 78.50 95 ASP A N 1
ATOM 706 C CA . ASP A 1 95 ? -4.678 0.739 -4.292 1.00 78.50 95 ASP A CA 1
ATOM 707 C C . ASP A 1 95 ? -4.921 1.666 -3.086 1.00 78.50 95 ASP A C 1
ATOM 709 O O . ASP A 1 95 ? -4.848 1.224 -1.938 1.00 78.50 95 ASP A O 1
ATOM 713 N N . ASN A 1 96 ? -5.290 2.933 -3.322 1.00 79.94 96 ASN A N 1
ATOM 714 C CA . ASN A 1 96 ? -5.702 3.861 -2.263 1.00 79.94 96 ASN A CA 1
ATOM 715 C C . ASN A 1 96 ? -7.000 3.406 -1.573 1.00 79.94 96 ASN A C 1
ATOM 717 O O . ASN A 1 96 ? -7.086 3.427 -0.345 1.00 79.94 96 ASN A O 1
ATOM 721 N N . ILE A 1 97 ? -7.993 2.955 -2.347 1.00 87.25 97 ILE A N 1
ATOM 722 C CA . ILE A 1 97 ? -9.241 2.392 -1.814 1.00 87.25 97 ILE A CA 1
ATOM 723 C C . ILE A 1 97 ? -8.935 1.143 -0.978 1.00 87.25 97 ILE A C 1
ATOM 725 O O . ILE A 1 97 ? -9.339 1.091 0.181 1.00 87.25 97 ILE A O 1
ATOM 729 N N . ARG A 1 98 ? -8.138 0.197 -1.492 1.00 87.00 98 ARG A N 1
ATOM 730 C CA . ARG A 1 98 ? -7.734 -1.027 -0.775 1.00 87.00 98 ARG A CA 1
ATOM 731 C C . ARG A 1 98 ? -6.997 -0.715 0.529 1.00 87.00 98 ARG A C 1
ATOM 733 O O . ARG A 1 98 ? -7.319 -1.267 1.577 1.00 87.00 98 ARG A O 1
ATOM 740 N N . GLY A 1 99 ? -6.049 0.223 0.504 1.00 82.69 99 GLY A N 1
ATOM 741 C CA . GLY A 1 99 ? -5.333 0.646 1.711 1.00 82.69 99 GLY A CA 1
ATOM 742 C C . GLY A 1 99 ? -6.253 1.270 2.769 1.00 82.69 99 GLY A C 1
ATOM 743 O O . GLY A 1 99 ? -6.052 1.065 3.972 1.00 82.69 99 GLY A O 1
ATOM 744 N N . LYS A 1 100 ? -7.286 2.005 2.338 1.00 89.81 100 LYS A N 1
ATOM 745 C CA . LYS A 1 100 ? -8.318 2.566 3.222 1.00 89.81 100 LYS A CA 1
ATOM 746 C C . LYS A 1 100 ? -9.275 1.490 3.751 1.00 89.81 100 LYS A C 1
ATOM 748 O O . LYS A 1 100 ? -9.611 1.537 4.931 1.00 89.81 100 LYS A O 1
ATOM 753 N N . GLU A 1 101 ? -9.636 0.489 2.951 1.00 90.25 101 GLU A N 1
ATOM 754 C CA . GLU A 1 101 ? -10.400 -0.690 3.397 1.00 90.25 101 GLU A CA 1
ATOM 755 C C . GLU A 1 101 ? -9.653 -1.464 4.489 1.00 90.25 101 GLU A C 1
ATOM 757 O O . GLU A 1 101 ? -10.212 -1.731 5.555 1.00 90.25 101 GLU A O 1
ATOM 762 N N . ASP A 1 102 ? -8.359 -1.726 4.293 1.00 88.75 102 ASP A N 1
ATOM 763 C CA . ASP A 1 102 ? -7.517 -2.375 5.301 1.00 88.75 102 ASP A CA 1
ATOM 764 C C . ASP A 1 102 ? -7.415 -1.545 6.590 1.00 88.75 102 ASP A C 1
ATOM 766 O O . ASP A 1 102 ? -7.386 -2.094 7.697 1.00 88.75 102 ASP A O 1
ATOM 770 N N . LYS A 1 103 ? -7.365 -0.208 6.473 1.00 85.31 103 LYS A N 1
ATOM 771 C CA . LYS A 1 103 ? -7.385 0.704 7.628 1.00 85.31 103 LYS A CA 1
ATOM 772 C C . LYS A 1 103 ? -8.702 0.583 8.397 1.00 85.31 103 LYS A C 1
ATOM 774 O O . LYS A 1 103 ? -8.646 0.498 9.621 1.00 85.31 103 LYS A O 1
ATOM 779 N N . VAL A 1 104 ? -9.849 0.531 7.714 1.00 95.75 104 VAL A N 1
ATOM 780 C CA . VAL A 1 104 ? -11.163 0.312 8.348 1.00 95.75 104 VAL A CA 1
ATOM 781 C C . VAL A 1 104 ? -11.182 -1.031 9.075 1.00 95.75 104 VAL A C 1
ATOM 783 O O . VAL A 1 104 ? -11.420 -1.053 10.280 1.00 95.75 104 VAL A O 1
ATOM 786 N N . LYS A 1 105 ? -10.801 -2.121 8.401 1.00 93.75 105 LYS A N 1
ATOM 787 C CA . LYS A 1 105 ? -10.793 -3.472 8.983 1.00 93.75 105 LYS A CA 1
ATOM 788 C C . LYS A 1 105 ? -9.921 -3.575 10.240 1.00 93.75 105 LYS A C 1
ATOM 790 O O . LYS A 1 105 ? -10.319 -4.182 11.232 1.00 93.75 105 LYS A O 1
ATOM 795 N N . ARG A 1 106 ? -8.736 -2.945 10.243 1.00 90.56 106 ARG A N 1
ATOM 796 C CA . ARG A 1 106 ? -7.884 -2.878 11.448 1.00 90.56 106 ARG A CA 1
ATOM 797 C C . ARG A 1 106 ? -8.550 -2.108 12.589 1.00 90.56 106 ARG A C 1
ATOM 799 O O . ARG A 1 106 ? -8.415 -2.511 13.740 1.00 90.56 106 ARG A O 1
ATOM 806 N N . ARG A 1 107 ? -9.241 -1.004 12.292 1.00 91.25 107 ARG A N 1
ATOM 807 C CA . ARG A 1 107 ? -9.908 -0.175 13.309 1.00 91.25 107 ARG A CA 1
ATOM 808 C C . ARG A 1 107 ? -11.150 -0.846 13.893 1.00 91.25 107 ARG A C 1
ATOM 810 O O . ARG A 1 107 ? -11.395 -0.661 15.079 1.00 91.25 107 ARG A O 1
ATOM 817 N N . GLU A 1 108 ? -11.865 -1.653 13.112 1.00 91.88 108 GLU A N 1
ATOM 818 C CA . GLU A 1 108 ? -12.963 -2.503 13.603 1.00 91.88 108 GLU A CA 1
ATOM 819 C C . GLU A 1 108 ? -12.441 -3.513 14.625 1.00 91.88 108 GLU A C 1
ATOM 821 O O . GLU A 1 108 ? -12.913 -3.537 15.756 1.00 91.88 108 GLU A O 1
ATOM 826 N N . LEU A 1 109 ? -11.356 -4.223 14.298 1.00 95.31 109 LEU A N 1
ATOM 827 C CA . LEU A 1 109 ? -10.727 -5.161 15.231 1.00 95.31 109 LEU A CA 1
ATOM 828 C C . LEU A 1 109 ? -10.233 -4.485 16.524 1.00 95.31 109 LEU A C 1
ATOM 830 O O . LEU A 1 109 ? -10.319 -5.064 17.606 1.00 95.31 109 LEU A O 1
ATOM 834 N N . GLU A 1 110 ? -9.678 -3.272 16.433 1.00 91.94 110 GLU A N 1
ATOM 835 C CA . GLU A 1 110 ? -9.274 -2.503 17.618 1.00 91.94 110 GLU A CA 1
ATOM 836 C C . GLU A 1 110 ? -10.468 -2.097 18.491 1.00 91.94 110 GLU A C 1
ATOM 838 O O . GLU A 1 110 ? -10.332 -2.074 19.716 1.00 91.94 110 GLU A O 1
ATOM 843 N N . LEU A 1 111 ? -11.603 -1.757 17.875 1.00 93.62 111 LEU A N 1
ATOM 844 C CA . LEU A 1 111 ? -12.834 -1.421 18.583 1.00 93.62 111 LEU A CA 1
ATOM 845 C C . LEU A 1 111 ? -13.411 -2.656 19.281 1.00 93.62 111 LEU A C 1
ATOM 847 O O . LEU A 1 111 ? -13.697 -2.578 20.471 1.00 93.62 111 LEU A O 1
ATOM 851 N N . ASP A 1 112 ? -13.478 -3.798 18.598 1.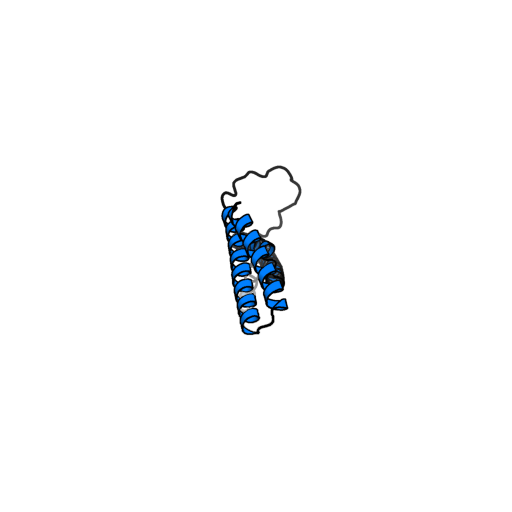00 92.69 112 ASP A N 1
ATOM 852 C CA . ASP A 1 112 ? -13.974 -5.054 19.175 1.00 92.69 112 ASP A CA 1
ATOM 853 C C . ASP A 1 112 ? -13.144 -5.484 20.389 1.00 92.69 112 ASP A C 1
ATOM 855 O O . ASP A 1 112 ? -13.686 -5.834 21.437 1.00 92.69 112 ASP A O 1
ATOM 859 N N . ARG A 1 113 ? -11.811 -5.378 20.295 1.00 93.69 113 ARG A N 1
ATOM 860 C CA . ARG A 1 113 ? -10.913 -5.635 21.434 1.00 93.69 113 ARG A CA 1
ATOM 861 C C . ARG A 1 113 ? -11.146 -4.664 22.591 1.00 93.69 113 ARG A C 1
ATOM 863 O O . ARG A 1 113 ? -11.023 -5.067 23.744 1.00 93.69 113 ARG A O 1
ATOM 870 N N . ALA A 1 114 ? -11.455 -3.398 22.306 1.00 94.31 114 ALA A N 1
ATOM 871 C CA . ALA A 1 114 ? -11.764 -2.414 23.342 1.00 94.31 114 ALA A CA 1
ATOM 872 C C . ALA A 1 114 ? -13.113 -2.704 24.020 1.00 94.31 114 ALA A C 1
ATOM 874 O O . ALA A 1 114 ? -13.199 -2.598 25.240 1.00 94.31 114 ALA A O 1
ATOM 875 N N . ILE A 1 115 ? -14.125 -3.127 23.251 1.00 92.19 115 ILE A N 1
ATOM 876 C CA . ILE A 1 115 ? -15.437 -3.546 23.769 1.00 92.19 115 ILE A CA 1
ATOM 877 C C . ILE A 1 115 ? -15.274 -4.773 24.671 1.00 92.19 115 ILE A C 1
ATOM 879 O O . ILE A 1 115 ? -15.766 -4.769 25.796 1.00 92.19 115 ILE A O 1
ATOM 883 N N . ALA A 1 116 ? -14.515 -5.781 24.229 1.00 94.88 116 ALA A N 1
ATOM 884 C CA . ALA A 1 116 ? -14.219 -6.972 25.029 1.00 94.88 116 ALA A CA 1
ATOM 885 C C . ALA A 1 116 ? -13.445 -6.650 26.321 1.00 94.88 116 ALA A C 1
ATOM 887 O O . ALA A 1 116 ? -13.587 -7.351 27.319 1.00 94.88 116 ALA A O 1
ATOM 888 N N . GLY A 1 117 ? -12.635 -5.588 26.309 1.00 91.62 117 GLY A N 1
ATOM 889 C CA . GLY A 1 117 ? -11.913 -5.100 27.483 1.00 91.62 117 GLY A CA 1
ATOM 890 C C . GLY A 1 117 ? -12.738 -4.226 28.436 1.00 91.62 117 GLY A C 1
ATOM 891 O O . GLY A 1 117 ? -12.237 -3.901 29.508 1.00 91.62 117 GLY A O 1
ATOM 892 N N . GLY A 1 118 ? -13.959 -3.816 28.066 1.00 91.06 118 GLY A N 1
ATOM 893 C CA . GLY A 1 118 ? -14.879 -3.050 28.923 1.00 91.06 118 GLY A CA 1
ATOM 894 C C . GLY A 1 118 ? -14.501 -1.583 29.193 1.00 91.06 118 GLY A C 1
ATOM 895 O O . GLY A 1 118 ? -15.189 -0.897 29.945 1.00 91.06 118 GLY A O 1
ATOM 896 N N . ASP A 1 119 ? -13.426 -1.073 28.589 1.00 92.31 119 ASP A N 1
ATOM 897 C CA . ASP A 1 119 ? -12.958 0.303 28.784 1.00 92.31 119 ASP A CA 1
ATOM 898 C C . ASP A 1 119 ? -13.725 1.268 27.865 1.00 92.31 119 ASP A C 1
ATOM 900 O O . ASP A 1 119 ? -13.385 1.457 26.692 1.00 92.31 119 ASP A O 1
ATOM 904 N N . MET A 1 120 ? -14.777 1.885 28.408 1.00 89.81 120 MET A N 1
ATOM 905 C CA . MET A 1 120 ? -15.700 2.749 27.660 1.00 89.81 120 MET A CA 1
ATOM 906 C C . MET A 1 120 ? -15.026 3.990 27.060 1.00 89.81 120 MET A C 1
ATOM 908 O O . MET A 1 120 ? -15.434 4.467 25.996 1.00 89.81 120 MET A O 1
ATOM 912 N N . GLU A 1 121 ? -13.970 4.506 27.692 1.00 93.88 121 GLU A N 1
ATOM 913 C CA . GLU A 1 121 ? -13.205 5.622 27.139 1.00 93.88 121 GLU A CA 1
ATOM 914 C C . GLU A 1 121 ? -12.433 5.176 25.892 1.00 93.88 121 GLU A C 1
ATOM 916 O O . GLU A 1 121 ? -12.500 5.828 24.840 1.00 93.88 121 GLU A O 1
ATOM 921 N N . LYS A 1 122 ? -11.754 4.023 25.966 1.00 93.81 122 LYS A N 1
ATOM 922 C CA . LYS A 1 122 ? -11.088 3.435 24.799 1.00 93.81 122 LYS A CA 1
ATOM 923 C C . LYS A 1 122 ? -12.084 3.094 23.701 1.00 93.81 122 LYS A C 1
ATOM 925 O O . LYS A 1 122 ? -11.791 3.398 22.547 1.00 93.81 122 LYS A O 1
ATOM 930 N N . VAL A 1 123 ? -13.248 2.534 24.029 1.00 94.12 123 VAL A N 1
ATOM 931 C CA . VAL A 1 123 ? -14.310 2.233 23.054 1.00 94.12 123 VAL A CA 1
ATOM 932 C C . VAL A 1 123 ? -14.703 3.493 22.287 1.00 94.12 123 VAL A C 1
ATOM 934 O O . VAL A 1 123 ? -14.645 3.495 21.058 1.00 94.12 123 VAL A O 1
ATOM 937 N N . ARG A 1 124 ? -14.996 4.601 22.979 1.00 95.25 124 ARG A N 1
ATOM 938 C CA . ARG A 1 124 ? -15.347 5.877 22.334 1.00 95.25 124 ARG A CA 1
ATOM 939 C C . ARG A 1 124 ? -14.227 6.394 21.425 1.00 95.25 124 ARG A C 1
ATOM 941 O O . ARG A 1 124 ? -14.480 6.764 20.279 1.00 95.25 124 ARG A O 1
ATOM 948 N N . ASN A 1 125 ? -12.982 6.363 21.898 1.00 94.12 125 ASN A N 1
ATOM 949 C CA . ASN A 1 125 ? -11.824 6.823 21.124 1.00 94.12 125 ASN A CA 1
ATOM 950 C C . ASN A 1 125 ? -11.557 5.950 19.884 1.00 94.12 125 ASN A C 1
ATOM 952 O O . ASN A 1 125 ? -11.171 6.460 18.828 1.00 94.12 125 ASN A O 1
ATOM 956 N N . LYS A 1 126 ? -11.746 4.629 19.990 1.00 94.44 126 LYS A N 1
ATOM 957 C CA . LYS A 1 126 ? -11.620 3.696 18.861 1.00 94.44 126 LYS A CA 1
ATOM 958 C C . LYS A 1 126 ? -12.779 3.842 17.876 1.00 94.44 126 LYS A C 1
ATOM 960 O O . LYS A 1 126 ? -12.526 3.839 16.674 1.00 94.44 126 LYS A O 1
ATOM 965 N N . ALA A 1 127 ? -14.000 4.057 18.363 1.00 93.25 127 ALA A N 1
ATOM 966 C CA . ALA A 1 127 ? -15.181 4.285 17.536 1.00 93.25 127 ALA A CA 1
ATOM 967 C C . ALA A 1 127 ? -15.047 5.559 16.688 1.00 93.25 127 ALA A C 1
ATOM 969 O O . ALA A 1 127 ? -15.271 5.506 15.480 1.00 93.25 127 ALA A O 1
ATOM 970 N N . HIS A 1 128 ? -14.578 6.667 17.275 1.00 96.12 128 HIS A N 1
ATOM 971 C CA . HIS A 1 128 ? -14.280 7.895 16.525 1.00 96.12 128 HIS A CA 1
ATOM 972 C C . HIS A 1 128 ? -13.270 7.630 15.400 1.00 96.12 128 HIS A C 1
ATOM 974 O O . HIS A 1 128 ? -13.526 7.892 14.229 1.00 96.12 128 HIS A O 1
ATOM 980 N N . LYS A 1 129 ? -12.142 6.998 15.741 1.00 92.81 129 LYS A N 1
ATOM 981 C CA . LYS A 1 129 ? -11.070 6.649 14.797 1.00 92.81 129 LYS A CA 1
ATOM 982 C C . LYS A 1 129 ? -11.497 5.685 13.689 1.00 92.81 129 LYS A C 1
ATOM 984 O O . LYS A 1 129 ? -10.848 5.650 12.640 1.00 92.81 129 LYS A O 1
ATOM 989 N N . LEU A 1 130 ? -12.494 4.844 13.951 1.00 94.75 130 LEU A N 1
ATOM 990 C CA . LEU A 1 130 ? -13.103 3.967 12.960 1.00 94.75 130 LEU A CA 1
ATOM 991 C C . LEU A 1 130 ? -14.007 4.767 12.019 1.00 94.75 130 LEU A C 1
ATOM 993 O O . LEU A 1 130 ? -13.929 4.580 10.806 1.00 94.75 130 LEU A O 1
ATOM 997 N N . ASN A 1 131 ? -14.819 5.671 12.564 1.00 95.56 131 ASN A N 1
ATOM 998 C CA . ASN A 1 131 ? -15.692 6.532 11.777 1.00 95.56 131 ASN A CA 1
ATOM 999 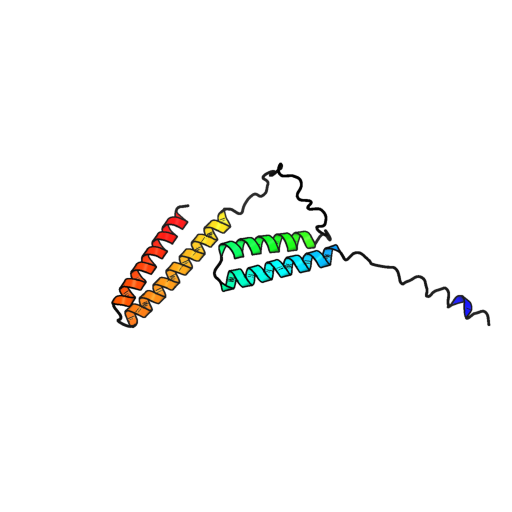C C . ASN A 1 131 ? -14.895 7.419 10.806 1.00 95.56 131 ASN A C 1
ATOM 1001 O O . ASN A 1 131 ? -15.205 7.433 9.617 1.00 95.56 131 ASN A O 1
ATOM 1005 N N . ASP A 1 132 ? -13.808 8.044 11.269 1.00 93.75 132 ASP A N 1
ATOM 1006 C CA . ASP A 1 132 ? -12.921 8.850 10.414 1.00 93.75 132 ASP A CA 1
ATOM 1007 C C . ASP A 1 132 ? -12.360 8.020 9.246 1.00 93.75 132 ASP A C 1
ATOM 1009 O O . ASP A 1 132 ? -12.375 8.436 8.089 1.00 93.75 132 ASP A O 1
ATOM 1013 N N . ALA A 1 133 ? -11.910 6.789 9.527 1.00 89.44 133 ALA A N 1
ATOM 1014 C CA . ALA A 1 133 ? -11.389 5.886 8.502 1.00 89.44 133 ALA A CA 1
ATOM 1015 C C . ALA A 1 133 ? -12.470 5.462 7.488 1.00 89.44 133 ALA A C 1
ATOM 1017 O O . ALA A 1 133 ? -12.170 5.318 6.300 1.00 89.44 133 ALA A O 1
ATOM 1018 N N . LYS A 1 134 ? -13.721 5.279 7.934 1.00 94.19 134 LYS A N 1
ATOM 1019 C CA . LYS A 1 134 ? -14.866 4.975 7.061 1.00 94.19 134 LYS A CA 1
ATOM 1020 C C . LYS A 1 134 ? -15.225 6.161 6.165 1.00 94.19 134 LYS A C 1
ATOM 1022 O O . LYS A 1 134 ? -15.470 5.953 4.978 1.00 94.19 134 LYS A O 1
ATOM 1027 N N . GLN A 1 135 ? -15.199 7.387 6.689 1.00 95.38 135 GLN A N 1
ATOM 1028 C CA . GLN A 1 135 ? -15.413 8.604 5.897 1.00 95.38 135 GLN A CA 1
ATOM 1029 C C . GLN A 1 135 ? -14.316 8.783 4.844 1.00 95.38 135 GLN A C 1
ATOM 1031 O O . GLN A 1 135 ? -14.615 8.936 3.662 1.00 95.38 135 GLN A O 1
ATOM 1036 N N . GLU A 1 136 ? -13.054 8.634 5.246 1.00 89.38 136 GLU A N 1
ATOM 1037 C CA . GLU A 1 136 ? -11.900 8.664 4.349 1.00 89.38 136 GLU A CA 1
ATOM 1038 C C . GLU A 1 136 ? -11.997 7.636 3.207 1.00 89.38 136 GLU A C 1
ATOM 1040 O O . GLU A 1 136 ? -11.537 7.908 2.093 1.00 89.38 136 GLU A O 1
ATOM 1045 N N . LEU A 1 137 ? -12.524 6.437 3.487 1.00 92.12 137 LEU A N 1
ATOM 1046 C CA . LEU A 1 137 ? -12.778 5.396 2.489 1.00 92.12 137 LEU A CA 1
ATOM 1047 C C . LEU A 1 137 ? -13.934 5.785 1.561 1.00 92.12 137 LEU A C 1
ATOM 1049 O O . LEU A 1 137 ? -13.819 5.639 0.345 1.00 92.12 137 LEU A O 1
ATOM 1053 N N . ALA A 1 138 ? -15.032 6.294 2.118 1.00 92.81 138 ALA A N 1
ATOM 1054 C CA . ALA A 1 138 ? -16.190 6.736 1.349 1.00 92.81 138 ALA A CA 1
ATOM 1055 C C . ALA A 1 138 ? -15.847 7.899 0.408 1.00 92.81 138 ALA A C 1
ATOM 1057 O O . ALA A 1 138 ? -16.325 7.947 -0.719 1.00 92.81 138 ALA A O 1
ATOM 1058 N N . GLU A 1 139 ? -14.999 8.831 0.835 1.00 90.94 139 GLU A N 1
ATOM 1059 C CA . GLU A 1 139 ? -14.445 9.873 -0.032 1.00 90.94 139 GLU A CA 1
ATOM 1060 C C . GLU A 1 139 ? -13.585 9.276 -1.141 1.00 90.94 139 GLU A C 1
ATOM 1062 O O . GLU A 1 139 ? -13.809 9.581 -2.305 1.00 90.94 139 GLU A O 1
ATOM 1067 N N . ALA A 1 140 ? -12.663 8.366 -0.821 1.00 86.94 140 ALA A N 1
ATOM 1068 C CA . ALA A 1 140 ? -11.800 7.755 -1.831 1.00 86.94 140 ALA A CA 1
ATOM 1069 C C . ALA A 1 140 ? -12.561 6.936 -2.884 1.00 86.94 140 ALA A C 1
ATOM 1071 O O . ALA A 1 140 ? -12.107 6.853 -4.018 1.00 86.94 140 ALA A O 1
ATOM 1072 N N . ARG A 1 141 ? -13.708 6.349 -2.522 1.00 88.94 141 ARG A N 1
ATOM 1073 C CA . ARG A 1 141 ? -14.597 5.629 -3.449 1.00 88.94 141 ARG A CA 1
ATOM 1074 C C . ARG A 1 141 ? -15.435 6.551 -4.343 1.00 88.94 141 ARG A C 1
ATOM 1076 O O . ARG A 1 141 ? -16.003 6.069 -5.316 1.00 88.94 141 ARG A O 1
ATOM 1083 N N . ARG A 1 142 ? -15.553 7.839 -4.001 1.00 87.44 142 ARG A N 1
ATOM 1084 C CA . ARG A 1 142 ? -16.319 8.834 -4.776 1.00 87.44 142 ARG A CA 1
ATOM 1085 C C . ARG A 1 142 ? -15.525 9.452 -5.929 1.00 87.44 142 ARG A C 1
ATOM 1087 O O . ARG A 1 142 ? -16.136 10.022 -6.827 1.00 87.44 142 ARG A O 1
ATOM 1094 N N . TRP A 1 143 ? -14.199 9.360 -5.880 1.00 66.75 143 TRP A N 1
ATOM 1095 C CA . TRP A 1 143 ? -13.276 9.847 -6.907 1.00 66.75 143 TRP A CA 1
ATO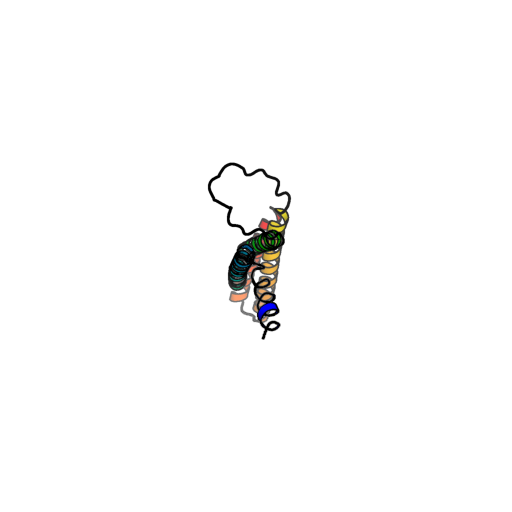M 1096 C C . TRP A 1 143 ? -12.906 8.754 -7.888 1.00 66.75 143 TRP A C 1
ATOM 1098 O O . TRP A 1 143 ? -12.503 9.089 -9.025 1.00 66.75 143 TRP A O 1
#

Radius of gyration: 28.55 Å; Cα contacts (8 Å, |Δi|>4): 76; chains: 1; bounding box: 83×48×63 Å

Sequence (143 aa):
MKKLSSLLLLCVAVIFSSNATAGRQGCEIKKSKIRTQMAYAKRYGNYNRLAGLERALARVEAACTDGYSGASYRLDGYSGASRLDGYSGASGRLDNIRGKEDKVKRRELELDRAIAGGDMEKVRNKAHKLNDAKQELAEARRW

Nearest PDB structures (foldseek):
  1sq3-assembly1_E-2  TM=4.313E-01  e=7.342E-02  Archaeoglobus fulgidus DSM 4304
  1s3q-assembly1_G  TM=4.127E-01  e=1.077E-01  Archaeoglobus fulgidus
  1s3q-assembly1_J-2  TM=4.290E-01  e=2.077E-01  Archaeoglobus fulgidus
  7x9z-assembly1_B  TM=4.142E-01  e=3.793E-01  Thermotoga maritima
  1bcf-assembly1_A  TM=4.082E-01  e=3.400E-01  Escherichia coli

Foldseek 3Di:
DPVVVVVVVPPPPPPDDDDQCLQVVQLVVQLVVLVVVLVVCVVVVVVLSNVVSVVVNVVSVVCSVVSDRPPPPPPDDPDDPPPPPPDDPVVSLVSQLVSLVVQLVVLVVQLVVVVVVVPVVSNVVSVVSNVVSVVSNVVSVVD

Solvent-accessible surface area (backbone atoms only — not comparable to full-atom values): 8587 Å² total; per-residue (Å²): 143,72,73,71,67,68,60,66,72,69,72,76,81,74,85,88,77,87,91,86,55,76,29,63,55,56,44,55,55,51,49,51,54,41,52,54,52,35,55,50,22,60,75,72,68,36,58,74,58,29,59,53,38,52,55,50,43,52,53,51,56,63,50,51,74,77,70,54,46,87,81,77,77,74,92,79,73,97,79,76,88,74,86,78,83,79,86,66,72,65,57,59,50,52,52,51,37,51,54,29,50,53,50,30,56,53,30,49,55,54,25,53,54,25,56,76,65,66,43,64,69,55,28,53,56,30,47,52,58,26,49,54,35,47,51,56,30,54,53,53,71,73,110

pLDDT: mean 74.52, std 18.92, range [38.03, 96.12]